Protein AF-A0A497HNX0-F1 (afdb_monomer_lite)

Sequence (83 aa):
MGLSPSPGMSVYSVTKNALALATKLVAEEAGDVRIVCVAPGPTDTEMLRRYHPYMPADPPEKVAERIMWVIDNGVSGKCYTVP

Foldseek 3Di:
DQCDDDPPCVVSNVVSVVVLQVQQVVLVVVVPDAGEAEAEDAEPDPVCCVPPVPDDHDYVVQSVVVVVCCVVPNDGSHYHYRD

Radius of gyration: 13.88 Å; chains: 1; bounding box: 33×23×36 Å

Secondary structure (DSSP, 8-state):
--SS--TT-HHHHHHHHHHHHHHHHHHHH-TTS---EEEE-SB-SHHHHHH-TT---B-HHHHHHHHHHHHHHPPTT-EEEE-

pLDDT: mean 94.61, std 5.95, range [61.34, 98.31]

Structure (mmCIF, N/CA/C/O backbone):
data_AF-A0A497HNX0-F1
#
_entry.id   AF-A0A497HNX0-F1
#
loop_
_atom_site.group_PDB
_atom_site.id
_atom_site.type_symbol
_atom_site.label_atom_id
_atom_site.label_alt_id
_atom_site.label_comp_id
_atom_site.label_asym_id
_atom_site.label_entity_id
_atom_site.label_seq_id
_atom_site.pdbx_PDB_ins_code
_atom_site.Cartn_x
_atom_site.Cartn_y
_atom_site.Cartn_z
_atom_site.occupancy
_atom_site.B_iso_or_equiv
_atom_site.auth_seq_id
_atom_site.auth_comp_id
_atom_site.auth_asym_id
_atom_site.auth_atom_id
_atom_site.pdbx_PDB_model_num
ATOM 1 N N . MET A 1 1 ? 9.503 -0.099 -2.834 1.00 61.34 1 MET A N 1
ATOM 2 C CA . MET A 1 1 ? 9.302 0.973 -3.837 1.00 61.34 1 MET A CA 1
ATOM 3 C C . MET A 1 1 ? 8.338 2.095 -3.437 1.00 61.34 1 MET A C 1
ATOM 5 O O . MET A 1 1 ? 8.388 3.132 -4.075 1.00 61.34 1 MET A O 1
ATOM 9 N N . GLY A 1 2 ? 7.552 1.993 -2.356 1.00 75.56 2 GLY A N 1
ATOM 10 C CA . GLY A 1 2 ? 6.998 3.179 -1.663 1.00 75.56 2 GLY A CA 1
ATOM 11 C C . GLY A 1 2 ? 7.495 3.302 -0.222 1.00 75.56 2 GLY A C 1
ATOM 12 O O . GLY A 1 2 ? 7.936 4.362 0.203 1.00 75.56 2 GLY A O 1
ATOM 13 N N . LEU A 1 3 ? 7.505 2.179 0.500 1.00 89.62 3 LEU A N 1
ATOM 14 C CA . LEU A 1 3 ? 8.024 2.092 1.872 1.00 89.62 3 LEU A CA 1
ATOM 15 C C . LEU A 1 3 ? 9.533 1.809 1.943 1.00 89.62 3 LEU A C 1
ATOM 17 O O . LEU A 1 3 ? 10.157 2.037 2.970 1.00 89.62 3 LEU A O 1
ATOM 21 N N . SER A 1 4 ? 10.129 1.352 0.839 1.00 88.19 4 SER A N 1
ATOM 22 C CA . SER A 1 4 ? 11.578 1.146 0.695 1.00 88.19 4 SER A CA 1
ATOM 23 C C . SER A 1 4 ? 12.144 2.283 -0.159 1.00 88.19 4 SER A C 1
ATOM 25 O O . SER A 1 4 ? 11.809 2.320 -1.351 1.00 88.19 4 SER A O 1
ATOM 27 N N . PRO A 1 5 ? 12.936 3.205 0.416 1.00 86.00 5 PRO A N 1
ATOM 28 C CA . PRO A 1 5 ? 13.489 4.347 -0.304 1.00 86.00 5 PRO A CA 1
ATOM 29 C C . PRO A 1 5 ? 14.400 3.934 -1.463 1.00 86.00 5 PRO A C 1
ATOM 31 O O . PRO A 1 5 ? 15.073 2.905 -1.416 1.00 86.00 5 PRO A O 1
ATOM 34 N N . SER A 1 6 ? 14.443 4.750 -2.514 1.00 86.81 6 SER A N 1
ATOM 35 C CA . SER A 1 6 ? 15.355 4.572 -3.649 1.00 86.81 6 SER A CA 1
ATOM 36 C C . SER A 1 6 ? 15.796 5.934 -4.201 1.00 86.81 6 SER A C 1
ATOM 38 O O . SER A 1 6 ? 15.026 6.899 -4.103 1.00 86.81 6 SER A O 1
ATOM 40 N N . PRO A 1 7 ? 17.013 6.048 -4.771 1.00 90.62 7 PRO A N 1
ATOM 41 C CA . PRO A 1 7 ? 17.472 7.283 -5.405 1.00 90.62 7 PRO A CA 1
ATOM 42 C C . PRO A 1 7 ? 16.468 7.803 -6.444 1.00 90.62 7 PRO A C 1
ATOM 44 O O . PRO A 1 7 ? 15.872 7.022 -7.181 1.00 90.62 7 PRO A O 1
ATOM 47 N N . GLY A 1 8 ? 16.250 9.120 -6.480 1.00 91.06 8 GLY A N 1
ATOM 48 C CA . GLY A 1 8 ? 15.294 9.762 -7.396 1.00 91.06 8 GLY A CA 1
ATOM 49 C C . GLY A 1 8 ? 13.818 9.689 -6.977 1.00 91.06 8 GLY A C 1
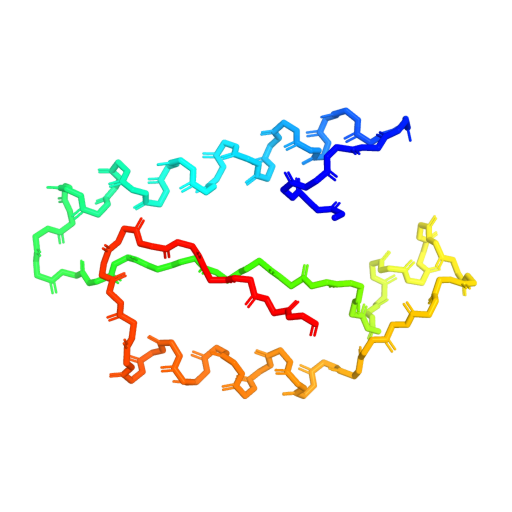ATOM 50 O O . GLY A 1 8 ? 12.991 10.363 -7.578 1.00 91.06 8 GLY A O 1
ATOM 51 N N . MET A 1 9 ? 13.482 8.949 -5.913 1.00 91.06 9 MET A N 1
ATOM 52 C CA . MET A 1 9 ? 12.100 8.743 -5.450 1.00 91.06 9 MET A CA 1
ATOM 53 C C . MET A 1 9 ? 11.838 9.360 -4.070 1.00 91.06 9 MET A C 1
ATOM 55 O O . MET A 1 9 ? 10.977 8.876 -3.337 1.00 91.06 9 MET A O 1
ATOM 59 N N . SER A 1 10 ? 12.584 10.396 -3.669 1.00 93.94 10 SER A N 1
ATOM 60 C CA . SER A 1 10 ? 12.541 10.951 -2.304 1.00 93.94 10 SER A CA 1
ATOM 61 C C . SER A 1 10 ? 11.139 11.410 -1.899 1.00 93.94 10 SER A C 1
ATOM 63 O O . SER A 1 10 ? 10.608 10.936 -0.899 1.00 93.94 10 SER A O 1
ATOM 65 N N . VAL A 1 11 ? 10.498 12.257 -2.709 1.00 95.56 11 VAL A N 1
ATOM 66 C CA . VAL A 1 11 ? 9.143 12.770 -2.441 1.00 95.56 11 VAL A CA 1
ATOM 67 C C . VAL A 1 11 ? 8.120 11.633 -2.398 1.00 95.56 11 VAL A C 1
ATOM 69 O O . VAL A 1 11 ? 7.306 11.557 -1.476 1.00 95.56 11 VAL A O 1
ATOM 72 N N . TYR A 1 12 ? 8.187 10.700 -3.351 1.00 94.25 12 TYR A N 1
ATOM 73 C CA . TYR A 1 12 ? 7.302 9.535 -3.374 1.00 94.25 12 TYR A CA 1
ATOM 74 C C . TYR A 1 12 ? 7.493 8.660 -2.125 1.00 94.25 12 TYR A C 1
ATOM 76 O O . TYR A 1 12 ? 6.526 8.284 -1.470 1.00 94.25 12 TYR A O 1
ATOM 84 N N . SER A 1 13 ? 8.740 8.394 -1.734 1.00 95.06 13 SER A N 1
ATOM 85 C CA . SER A 1 13 ? 9.056 7.548 -0.578 1.00 95.06 13 SER A CA 1
ATOM 86 C C . SER A 1 13 ? 8.623 8.201 0.735 1.00 95.06 13 SER A C 1
ATOM 88 O O . SER A 1 13 ? 8.031 7.536 1.583 1.00 95.06 13 SER A O 1
ATOM 90 N N . VAL A 1 14 ? 8.867 9.507 0.901 1.00 96.31 14 VAL A N 1
ATOM 91 C CA . VAL A 1 14 ? 8.435 10.271 2.083 1.00 96.31 14 VAL A CA 1
ATOM 92 C C . VAL A 1 14 ? 6.915 10.246 2.204 1.00 96.31 14 VAL A C 1
ATOM 94 O O . VAL A 1 14 ? 6.391 9.878 3.251 1.00 96.31 14 VAL A O 1
ATOM 97 N N . THR A 1 15 ? 6.195 10.570 1.128 1.00 97.31 15 THR A N 1
ATOM 98 C CA . T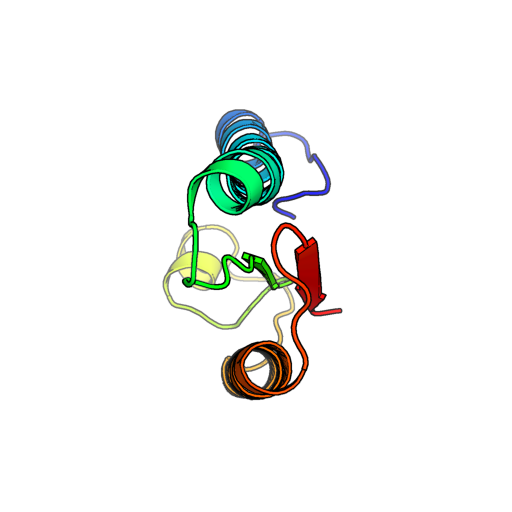HR A 1 15 ? 4.724 10.636 1.158 1.00 97.31 15 THR A CA 1
ATOM 99 C C . THR A 1 15 ? 4.078 9.269 1.39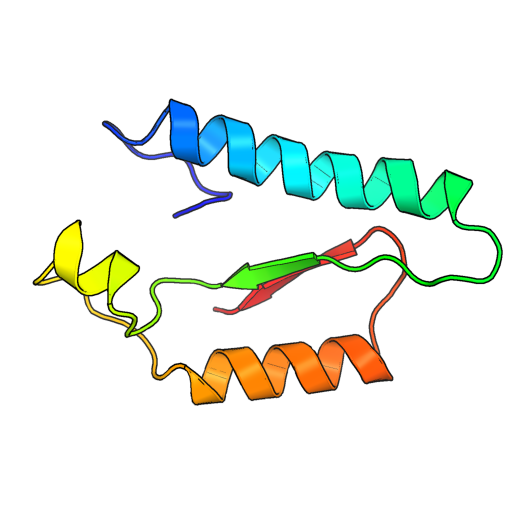8 1.00 97.31 15 THR A C 1
ATOM 101 O O . THR A 1 15 ? 3.115 9.175 2.157 1.00 97.31 15 THR A O 1
ATOM 104 N N . LYS A 1 16 ? 4.617 8.180 0.829 1.00 96.88 16 LYS A N 1
ATOM 105 C CA . LYS A 1 16 ? 4.092 6.824 1.069 1.00 96.88 16 LYS A CA 1
ATOM 106 C C . LYS A 1 16 ? 4.401 6.297 2.471 1.00 96.88 16 LYS A C 1
ATOM 108 O O . LYS A 1 16 ? 3.540 5.646 3.059 1.00 96.88 16 LYS A O 1
ATOM 113 N N . ASN A 1 17 ? 5.564 6.619 3.041 1.00 96.50 17 ASN A N 1
ATOM 114 C CA . ASN A 1 17 ? 5.852 6.312 4.448 1.00 96.50 17 ASN A CA 1
ATOM 115 C C . ASN A 1 17 ? 4.970 7.125 5.403 1.00 96.50 17 ASN A C 1
ATOM 117 O O . ASN A 1 17 ? 4.444 6.573 6.368 1.00 96.50 17 ASN A O 1
ATOM 121 N N . ALA A 1 18 ? 4.750 8.409 5.108 1.00 97.75 18 ALA A N 1
ATOM 122 C CA . ALA A 1 18 ? 3.845 9.249 5.884 1.00 97.75 18 ALA A CA 1
ATOM 123 C C . ALA A 1 18 ? 2.419 8.678 5.892 1.00 97.75 18 ALA A C 1
ATOM 125 O O . ALA A 1 18 ? 1.795 8.642 6.945 1.00 97.75 18 ALA A O 1
ATOM 126 N N . LEU A 1 19 ? 1.929 8.152 4.762 1.00 97.44 19 LEU A N 1
ATOM 127 C CA . LEU A 1 19 ? 0.614 7.508 4.693 1.00 97.44 19 LEU A CA 1
ATOM 128 C C . LEU A 1 19 ? 0.534 6.227 5.543 1.00 97.44 19 LEU A C 1
ATOM 130 O O . LEU A 1 19 ? -0.472 5.994 6.215 1.00 97.44 19 LEU A O 1
ATOM 134 N N . ALA A 1 20 ? 1.592 5.412 5.556 1.00 96.94 20 ALA A N 1
ATOM 135 C CA . ALA A 1 20 ? 1.650 4.230 6.416 1.00 96.94 20 ALA A CA 1
ATOM 136 C C . ALA A 1 20 ? 1.611 4.606 7.907 1.00 96.94 20 ALA A C 1
ATOM 138 O O . ALA A 1 20 ? 0.904 3.962 8.679 1.00 96.94 20 ALA A O 1
ATOM 139 N N . LEU A 1 21 ? 2.303 5.679 8.306 1.00 97.69 21 LEU A N 1
ATOM 140 C CA . LEU A 1 21 ? 2.214 6.207 9.669 1.00 97.69 21 LEU A CA 1
ATOM 141 C C . LEU A 1 21 ? 0.828 6.798 9.962 1.00 97.69 21 LEU A C 1
ATOM 143 O O . LEU A 1 21 ? 0.248 6.500 11.002 1.00 97.69 21 LEU A O 1
ATOM 147 N N . ALA A 1 22 ? 0.271 7.582 9.038 1.00 98.25 22 ALA A N 1
ATOM 148 C CA . ALA A 1 22 ? -1.055 8.176 9.176 1.00 98.25 22 ALA A CA 1
ATOM 149 C C . ALA A 1 22 ? -2.140 7.107 9.352 1.00 98.25 22 ALA A C 1
ATOM 151 O O . ALA A 1 22 ? -3.045 7.295 10.150 1.00 98.25 22 ALA A O 1
ATOM 152 N N . THR A 1 23 ? -2.008 5.952 8.691 1.00 98.19 23 THR A N 1
ATOM 153 C CA . THR A 1 23 ? -2.910 4.802 8.884 1.00 98.19 23 THR A CA 1
ATOM 154 C C . THR A 1 23 ? -2.978 4.394 10.353 1.00 98.19 23 THR A C 1
ATOM 156 O O . THR A 1 23 ? -4.066 4.162 10.870 1.00 98.19 23 THR A O 1
ATOM 159 N N . LYS A 1 24 ? -1.828 4.336 11.036 1.00 97.75 24 LYS A N 1
ATOM 160 C CA . LYS A 1 24 ? -1.766 4.021 12.465 1.00 97.75 24 LYS A CA 1
ATOM 161 C C . LYS A 1 24 ? -2.408 5.118 13.311 1.00 97.75 24 LYS A C 1
ATOM 163 O O . LYS A 1 24 ? -3.172 4.797 14.204 1.00 97.75 24 LYS A O 1
ATOM 168 N N . LEU A 1 25 ? -2.106 6.385 13.032 1.00 98.31 25 LEU A N 1
ATOM 169 C CA . LEU A 1 25 ? -2.628 7.510 13.816 1.00 98.31 25 LEU A CA 1
ATOM 170 C C . LEU A 1 25 ? -4.150 7.634 13.684 1.00 98.31 25 LEU A C 1
ATOM 172 O O . LEU A 1 25 ? -4.852 7.666 14.685 1.00 98.31 25 LEU A O 1
ATOM 176 N N . VAL A 1 26 ? -4.663 7.609 12.454 1.00 98.19 26 VAL A N 1
ATOM 177 C CA . VAL A 1 26 ? -6.103 7.712 12.183 1.00 98.19 26 VAL A CA 1
ATOM 178 C C . VAL A 1 26 ? -6.855 6.505 12.745 1.00 98.19 26 VAL A C 1
ATOM 180 O O . VAL A 1 26 ? -7.986 6.655 13.185 1.00 98.19 26 VAL A O 1
ATOM 183 N N . ALA A 1 27 ? -6.242 5.316 12.790 1.00 98.19 27 ALA A N 1
ATOM 184 C CA . ALA A 1 27 ? -6.865 4.144 13.406 1.00 98.19 27 ALA A CA 1
ATOM 185 C C . ALA A 1 27 ? -7.181 4.327 14.900 1.00 98.19 27 ALA A C 1
ATOM 187 O O . ALA A 1 27 ? -8.179 3.778 15.354 1.00 98.19 27 ALA A O 1
ATOM 188 N N . GLU A 1 28 ? -6.375 5.093 15.642 1.00 97.69 28 GLU A N 1
ATOM 189 C CA . GLU A 1 28 ? -6.6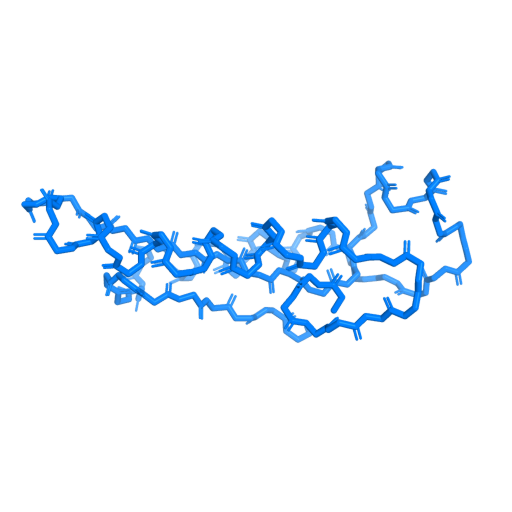34 5.409 17.058 1.00 97.69 28 GLU A CA 1
ATOM 190 C C . GLU A 1 28 ? -7.818 6.381 17.222 1.00 97.69 28 GLU A C 1
ATOM 192 O O . GLU A 1 28 ? -8.463 6.420 18.266 1.00 97.69 28 GLU A O 1
ATOM 197 N N . GLU A 1 29 ? -8.124 7.155 16.178 1.00 97.75 29 GLU A N 1
ATOM 198 C CA . GLU A 1 29 ? -9.186 8.168 16.163 1.00 97.75 29 GLU A CA 1
ATOM 199 C C . GLU A 1 29 ? -10.492 7.656 15.524 1.00 97.75 29 GLU A C 1
ATOM 201 O O . GLU A 1 29 ? -11.537 8.295 15.642 1.00 97.75 29 GLU A O 1
ATOM 206 N N . ALA A 1 30 ? -10.456 6.508 14.840 1.00 93.50 30 ALA A N 1
ATOM 207 C CA . ALA A 1 30 ? -11.514 6.061 13.931 1.00 93.50 30 ALA A CA 1
ATOM 208 C C . ALA A 1 30 ? -12.743 5.411 14.601 1.00 93.50 30 ALA A C 1
ATOM 210 O O . ALA A 1 30 ? -13.690 5.048 13.898 1.00 93.50 30 ALA A O 1
ATOM 211 N N . GLY A 1 31 ? -12.761 5.275 15.932 1.00 92.62 31 GLY A N 1
ATOM 212 C CA . GLY A 1 31 ? -13.876 4.672 16.671 1.00 92.62 31 GLY A CA 1
ATOM 213 C C . GLY A 1 31 ? -14.220 3.270 16.151 1.00 92.62 31 GLY A C 1
ATOM 214 O O . GLY A 1 31 ? -13.379 2.375 16.176 1.00 92.62 31 GLY A O 1
ATOM 215 N N . ASP A 1 32 ? -15.442 3.095 15.639 1.00 95.62 32 ASP A N 1
ATOM 216 C CA . ASP A 1 32 ? -15.942 1.814 15.113 1.00 95.62 32 ASP A CA 1
ATOM 217 C C . ASP A 1 32 ? -15.491 1.501 13.669 1.00 95.62 32 ASP A C 1
ATOM 219 O O . ASP A 1 32 ? -15.841 0.457 13.112 1.00 95.62 32 ASP A O 1
ATOM 223 N N . VAL A 1 33 ? -14.716 2.384 13.026 1.00 96.75 33 VAL A N 1
ATOM 224 C CA . VAL A 1 33 ? -14.218 2.182 11.658 1.00 96.75 33 VAL A CA 1
ATOM 225 C C . VAL A 1 33 ? -12.801 1.611 11.676 1.00 96.75 33 VAL A C 1
ATOM 227 O O . VAL A 1 33 ? -11.880 2.164 12.270 1.00 96.75 33 VAL A O 1
ATOM 230 N N . ARG A 1 34 ? -12.588 0.510 10.947 1.00 97.25 34 ARG A N 1
ATOM 231 C CA . ARG A 1 34 ? -11.259 -0.092 10.789 1.00 97.25 34 ARG A CA 1
ATOM 232 C C . ARG A 1 34 ? -10.464 0.611 9.695 1.00 97.25 34 ARG A C 1
ATOM 234 O O . ARG A 1 34 ? -10.892 0.651 8.544 1.00 97.25 34 ARG A O 1
ATOM 241 N N . ILE A 1 35 ? -9.267 1.075 10.034 1.00 98.19 35 ILE A N 1
ATOM 242 C CA . ILE A 1 35 ? -8.367 1.753 9.099 1.00 98.19 35 ILE A CA 1
ATOM 243 C C . ILE A 1 35 ? -7.203 0.829 8.769 1.00 98.19 35 ILE A C 1
ATOM 245 O O . ILE A 1 35 ? -6.492 0.365 9.654 1.00 98.19 35 ILE A O 1
ATOM 249 N N . VAL A 1 36 ? -6.997 0.547 7.488 1.00 97.69 36 VAL A N 1
ATOM 250 C CA . VAL A 1 36 ? -5.963 -0.376 7.002 1.00 97.69 36 VAL A CA 1
ATOM 251 C C . VAL A 1 36 ? -5.254 0.222 5.794 1.00 97.69 36 VAL A C 1
ATOM 253 O O . VAL A 1 36 ? -5.834 0.999 5.039 1.00 97.69 36 VAL A O 1
ATOM 256 N N . CYS A 1 37 ? -3.993 -0.153 5.600 1.00 97.69 37 CYS A N 1
ATOM 257 C CA . CYS A 1 37 ? -3.176 0.277 4.468 1.00 97.69 37 CYS A CA 1
ATOM 258 C C . CYS A 1 37 ? -2.686 -0.937 3.688 1.00 97.69 37 CYS A C 1
ATOM 260 O O . CYS A 1 37 ? -2.304 -1.947 4.276 1.00 97.69 37 CYS A O 1
ATOM 262 N N . VAL A 1 38 ? -2.676 -0.836 2.362 1.00 97.12 38 VAL A N 1
ATOM 263 C CA . VAL A 1 38 ? -2.073 -1.835 1.477 1.00 97.12 38 VAL A CA 1
ATOM 264 C C . VAL A 1 38 ? -0.953 -1.155 0.703 1.00 97.12 38 VAL A C 1
ATOM 266 O O . VAL A 1 38 ? -1.169 -0.149 0.028 1.00 97.12 38 VAL A O 1
ATOM 269 N N . ALA A 1 39 ? 0.254 -1.695 0.829 1.00 96.69 39 ALA A N 1
ATOM 270 C CA . ALA A 1 39 ? 1.460 -1.207 0.180 1.00 96.69 39 ALA A CA 1
ATOM 271 C C . ALA A 1 39 ? 1.913 -2.225 -0.878 1.00 96.69 39 ALA A C 1
ATOM 273 O O . ALA A 1 39 ? 2.655 -3.157 -0.549 1.00 96.69 39 ALA A O 1
ATOM 274 N N . PRO A 1 40 ? 1.462 -2.084 -2.134 1.00 95.50 40 PRO A N 1
ATOM 275 C CA . PRO A 1 40 ? 1.856 -2.997 -3.194 1.00 95.50 40 PRO A CA 1
ATOM 276 C C . PRO A 1 40 ? 3.322 -2.821 -3.605 1.00 95.50 40 PRO A C 1
ATOM 278 O O . PRO A 1 40 ? 3.909 -1.737 -3.482 1.00 95.50 40 PRO A O 1
ATOM 281 N N . GLY A 1 41 ? 3.899 -3.909 -4.116 1.00 93.62 41 GLY A N 1
ATOM 282 C CA . GLY A 1 41 ? 5.081 -3.875 -4.970 1.00 93.62 41 GLY A CA 1
ATOM 283 C C . GLY A 1 41 ? 4.774 -3.296 -6.363 1.00 93.62 41 GLY A C 1
ATOM 284 O O . GLY A 1 41 ? 3.685 -2.758 -6.595 1.00 93.62 41 GLY A O 1
ATOM 285 N N . PRO A 1 42 ? 5.728 -3.366 -7.307 1.00 94.19 42 PRO A N 1
ATOM 286 C CA . PRO A 1 42 ? 5.486 -2.993 -8.699 1.00 94.19 42 PRO A CA 1
ATOM 287 C C . PRO A 1 42 ? 4.256 -3.719 -9.257 1.00 94.19 42 PRO A C 1
ATOM 289 O O . PRO A 1 42 ? 4.207 -4.943 -9.284 1.00 94.19 42 PRO A O 1
ATOM 292 N N . THR A 1 43 ? 3.249 -2.955 -9.675 1.00 96.06 43 THR A N 1
ATOM 293 C CA . THR A 1 43 ? 1.981 -3.470 -10.214 1.00 96.06 43 THR A CA 1
ATOM 294 C C . THR A 1 43 ? 1.787 -2.945 -11.630 1.00 96.06 43 THR A C 1
ATOM 296 O O . THR A 1 43 ? 2.013 -1.750 -11.862 1.00 96.06 43 THR A O 1
ATOM 299 N N . ASP A 1 44 ? 1.356 -3.805 -12.555 1.00 96.69 44 ASP A N 1
ATOM 300 C CA . ASP A 1 44 ? 1.194 -3.485 -13.974 1.00 96.69 44 ASP A CA 1
ATOM 301 C C . ASP A 1 44 ? 0.033 -2.506 -14.215 1.00 96.69 44 ASP A C 1
ATOM 303 O O . ASP A 1 44 ? -1.098 -2.846 -14.560 1.00 96.69 44 ASP A O 1
ATOM 307 N N . THR A 1 45 ? 0.334 -1.233 -13.994 1.00 97.00 45 THR A N 1
ATOM 308 C CA . THR A 1 45 ? -0.589 -0.104 -14.070 1.00 97.00 45 THR A CA 1
ATOM 309 C C . THR A 1 45 ? -0.078 0.906 -15.082 1.00 97.00 45 THR A C 1
ATOM 311 O O . THR A 1 45 ? 1.120 0.987 -15.360 1.00 97.00 45 THR A O 1
ATOM 314 N N . GLU A 1 46 ? -0.971 1.752 -15.592 1.00 97.88 46 GLU A N 1
ATOM 315 C CA . GLU A 1 46 ? -0.571 2.876 -16.443 1.00 97.88 46 GLU A CA 1
ATOM 316 C C . GLU A 1 46 ? 0.464 3.778 -15.747 1.00 97.88 46 GLU A C 1
ATOM 318 O O . GLU A 1 46 ? 1.450 4.180 -16.366 1.00 97.88 46 GLU A O 1
ATOM 323 N N . MET A 1 47 ? 0.292 4.026 -14.440 1.00 95.50 47 MET A N 1
ATOM 324 C CA . MET A 1 47 ? 1.242 4.791 -13.628 1.00 95.50 47 MET A CA 1
ATOM 325 C C . MET A 1 47 ? 2.646 4.184 -13.694 1.00 95.50 47 MET A C 1
ATOM 327 O O . MET A 1 47 ? 3.605 4.899 -13.980 1.00 95.50 47 MET A O 1
ATOM 331 N N . LEU A 1 48 ? 2.785 2.877 -13.449 1.00 95.06 48 LEU A N 1
ATOM 332 C CA . LEU A 1 48 ? 4.097 2.238 -13.470 1.00 95.06 48 LEU A CA 1
ATOM 333 C C . LEU A 1 48 ? 4.701 2.251 -14.877 1.00 95.06 48 LEU A C 1
ATOM 335 O O . LEU A 1 48 ? 5.857 2.635 -15.025 1.00 95.06 48 LEU A O 1
ATOM 339 N N . ARG A 1 49 ? 3.914 1.928 -15.912 1.00 96.12 49 ARG A N 1
ATOM 340 C CA . ARG A 1 49 ? 4.382 1.9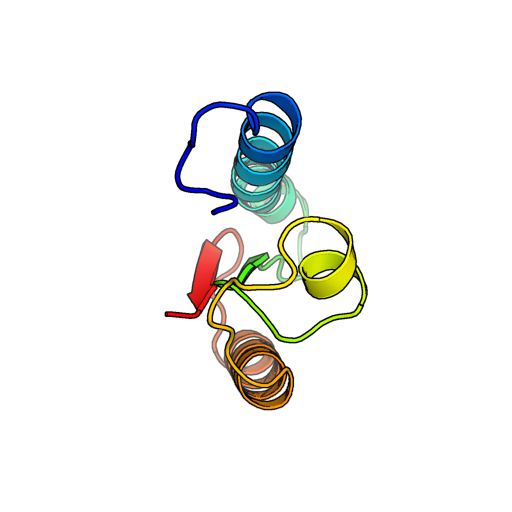38 -17.309 1.00 96.12 49 ARG A CA 1
ATOM 341 C C . ARG A 1 49 ? 4.878 3.316 -17.751 1.00 96.12 49 ARG A C 1
ATOM 343 O O . ARG A 1 49 ? 5.850 3.402 -18.495 1.00 96.12 49 ARG A O 1
ATOM 350 N N . ARG A 1 50 ? 4.262 4.396 -17.261 1.00 96.44 50 ARG A N 1
ATOM 351 C CA . ARG A 1 50 ? 4.665 5.775 -17.572 1.00 96.44 50 ARG A CA 1
ATOM 352 C C . ARG A 1 50 ? 6.025 6.158 -16.983 1.00 96.44 50 ARG A C 1
ATOM 354 O O . ARG A 1 50 ? 6.785 6.856 -17.647 1.00 96.44 50 ARG A O 1
ATOM 361 N N . TYR A 1 51 ? 6.315 5.756 -15.746 1.00 92.00 51 TYR A N 1
ATOM 362 C CA . TYR A 1 51 ? 7.525 6.191 -15.030 1.00 92.00 51 TYR A CA 1
ATOM 363 C C . TYR A 1 51 ? 8.657 5.151 -15.044 1.00 92.00 51 TYR A C 1
ATOM 365 O O . TYR A 1 51 ? 9.826 5.518 -14.933 1.00 92.00 51 TYR A O 1
ATOM 373 N N . HIS A 1 52 ? 8.331 3.869 -15.213 1.00 91.94 52 HIS A N 1
ATOM 374 C CA . HIS A 1 52 ? 9.263 2.741 -15.184 1.00 91.94 52 HIS A CA 1
ATOM 375 C C . HIS A 1 52 ? 8.864 1.651 -16.207 1.00 91.94 52 HIS A C 1
ATOM 377 O O . HIS A 1 52 ? 8.524 0.535 -15.814 1.00 91.94 52 HIS A O 1
ATOM 383 N N . PRO A 1 53 ? 8.928 1.930 -17.524 1.00 91.44 53 PRO A N 1
ATOM 384 C CA . PRO A 1 53 ? 8.353 1.073 -18.575 1.00 91.44 53 PRO A CA 1
ATOM 385 C C . PRO A 1 53 ? 8.931 -0.348 -18.666 1.00 91.44 53 PRO A C 1
ATOM 387 O O . PRO A 1 53 ? 8.284 -1.227 -19.223 1.00 91.44 53 PRO A O 1
ATOM 390 N N . TYR A 1 54 ? 10.131 -0.584 -18.130 1.00 92.56 54 TYR A N 1
ATOM 391 C CA . TYR A 1 54 ? 10.812 -1.887 -18.171 1.00 92.56 54 TYR A CA 1
ATOM 392 C C . TYR A 1 54 ? 10.840 -2.604 -16.818 1.00 92.56 54 TYR A C 1
ATOM 394 O O . TYR A 1 54 ? 11.541 -3.602 -16.663 1.00 92.56 54 TYR A O 1
ATOM 402 N N . MET A 1 55 ? 10.144 -2.075 -15.811 1.00 91.62 55 MET A N 1
ATOM 403 C CA . MET A 1 55 ? 10.120 -2.678 -14.485 1.00 91.62 55 MET A CA 1
ATOM 404 C C . MET A 1 55 ? 9.228 -3.924 -14.488 1.00 91.62 55 MET A C 1
ATOM 406 O O . MET A 1 55 ? 8.048 -3.799 -14.817 1.00 91.62 55 MET A O 1
ATOM 410 N N . PRO A 1 56 ? 9.746 -5.102 -14.090 1.00 94.56 56 PRO A N 1
ATOM 411 C CA . PRO A 1 56 ? 8.907 -6.270 -13.860 1.00 94.56 56 PRO A CA 1
ATOM 412 C C . PRO A 1 56 ? 7.831 -5.943 -12.826 1.00 94.56 56 PRO A C 1
ATOM 414 O O . PRO A 1 56 ? 8.132 -5.345 -11.789 1.00 94.56 56 PRO A O 1
ATOM 417 N N . ALA A 1 57 ? 6.592 -6.315 -13.123 1.00 95.12 57 ALA A N 1
ATOM 418 C CA . ALA A 1 57 ? 5.439 -5.956 -12.319 1.00 95.12 57 ALA A CA 1
ATOM 419 C C . ALA A 1 57 ? 4.451 -7.114 -12.230 1.00 95.12 57 ALA A C 1
ATOM 421 O O . ALA A 1 57 ? 4.280 -7.871 -13.186 1.00 95.12 57 ALA A O 1
ATOM 422 N N . ASP A 1 58 ? 3.799 -7.224 -11.080 1.00 96.19 58 ASP A N 1
ATOM 423 C CA . ASP A 1 58 ? 2.717 -8.175 -10.872 1.00 96.19 58 ASP A CA 1
ATOM 424 C C . ASP A 1 58 ? 1.409 -7.690 -11.516 1.00 96.19 58 ASP A C 1
ATOM 426 O O . ASP A 1 58 ? 1.186 -6.476 -11.628 1.00 96.19 58 ASP A O 1
ATOM 430 N N . PRO A 1 59 ? 0.504 -8.611 -11.888 1.00 96.62 59 PRO A N 1
ATOM 431 C CA . PRO A 1 59 ? -0.824 -8.249 -12.366 1.00 96.62 59 PRO A CA 1
ATOM 432 C C . PRO A 1 59 ? -1.652 -7.568 -11.255 1.00 96.62 59 PRO A C 1
ATOM 434 O O . PRO A 1 59 ? -1.514 -7.914 -10.074 1.00 96.62 59 PRO A O 1
ATOM 437 N N . PRO A 1 60 ? -2.531 -6.607 -11.593 1.00 97.38 60 PRO A N 1
ATOM 438 C CA . PRO A 1 60 ? -3.344 -5.885 -10.611 1.00 97.38 60 PRO A CA 1
ATOM 439 C C . PRO A 1 60 ? -4.277 -6.794 -9.797 1.00 97.38 60 PRO A C 1
ATOM 441 O O . PRO A 1 60 ? -4.581 -6.480 -8.644 1.00 97.38 60 PRO A O 1
ATOM 444 N N . GLU A 1 61 ? -4.675 -7.944 -10.341 1.00 97.75 61 GLU A N 1
ATOM 445 C CA . GLU A 1 61 ? -5.515 -8.943 -9.677 1.00 97.75 61 GLU A CA 1
ATOM 446 C C . GLU A 1 61 ? -4.878 -9.448 -8.374 1.00 97.75 61 GLU A C 1
ATOM 448 O O . GLU A 1 61 ? -5.563 -9.558 -7.359 1.00 97.75 61 GLU A O 1
ATOM 453 N N . LYS A 1 62 ? -3.550 -9.629 -8.341 1.00 96.50 62 LYS A N 1
ATOM 454 C CA . LYS A 1 62 ? -2.816 -10.043 -7.131 1.00 96.50 62 LYS A CA 1
ATOM 455 C C . LYS A 1 62 ? -2.954 -9.020 -5.997 1.00 96.50 62 LYS A C 1
ATOM 457 O O . LYS A 1 62 ? -3.077 -9.375 -4.823 1.00 96.50 62 LYS A O 1
ATOM 462 N N . VAL A 1 63 ? -2.949 -7.728 -6.331 1.00 97.06 63 VAL A N 1
ATOM 463 C CA . VAL A 1 63 ? -3.155 -6.652 -5.348 1.00 97.06 63 VAL A CA 1
ATOM 464 C C . VAL A 1 63 ? -4.619 -6.594 -4.916 1.00 97.06 63 VAL A C 1
ATOM 466 O O . VAL A 1 63 ? -4.887 -6.412 -3.729 1.00 97.06 63 VAL A O 1
ATOM 469 N N . ALA A 1 64 ? -5.562 -6.791 -5.841 1.00 98.06 64 ALA A N 1
ATOM 470 C CA . ALA A 1 64 ? -6.992 -6.826 -5.541 1.00 98.06 64 ALA A CA 1
ATOM 471 C C . ALA A 1 64 ? -7.350 -7.962 -4.569 1.00 98.06 64 ALA A C 1
ATOM 473 O O . ALA A 1 64 ? -8.015 -7.720 -3.563 1.00 98.06 64 ALA A O 1
ATOM 474 N N . GLU A 1 65 ? -6.833 -9.172 -4.792 1.00 97.06 65 GLU A N 1
ATOM 475 C CA . GLU A 1 65 ? -6.979 -10.305 -3.868 1.00 97.06 65 GLU A CA 1
ATOM 476 C C . GLU A 1 65 ? -6.458 -9.963 -2.470 1.00 97.06 65 GLU A C 1
ATOM 478 O O . GLU A 1 65 ? -7.088 -10.264 -1.452 1.00 97.06 65 GLU A O 1
ATOM 483 N N . ARG A 1 66 ? -5.321 -9.261 -2.405 1.00 96.88 66 ARG A N 1
ATOM 484 C CA . ARG A 1 66 ? -4.754 -8.835 -1.130 1.00 96.88 66 ARG A CA 1
ATOM 485 C C . ARG A 1 66 ? -5.613 -7.784 -0.433 1.00 96.88 66 ARG A C 1
ATOM 487 O O . ARG A 1 66 ? -5.739 -7.841 0.789 1.00 96.88 66 ARG A O 1
ATOM 494 N N . ILE A 1 67 ? -6.209 -6.856 -1.178 1.00 97.69 67 ILE A N 1
ATOM 495 C CA . ILE A 1 67 ? -7.159 -5.876 -0.638 1.00 97.69 67 ILE A CA 1
ATOM 496 C C . ILE A 1 67 ? -8.362 -6.600 -0.028 1.00 97.69 67 ILE A C 1
ATOM 498 O O . ILE A 1 67 ? -8.679 -6.339 1.131 1.00 97.69 67 ILE A O 1
ATOM 502 N N . MET A 1 68 ? -8.964 -7.553 -0.747 1.00 98.19 68 MET A N 1
ATOM 503 C CA . MET A 1 68 ? -10.093 -8.344 -0.238 1.00 98.19 68 MET A CA 1
ATOM 504 C C . MET A 1 68 ? -9.726 -9.082 1.052 1.00 98.19 68 MET A C 1
ATOM 506 O O . MET A 1 68 ? -10.424 -8.968 2.056 1.00 98.19 68 MET A O 1
ATOM 510 N N . TRP A 1 69 ? -8.560 -9.733 1.089 1.00 97.50 69 TRP A N 1
ATOM 511 C CA . TRP A 1 69 ? -8.097 -10.399 2.306 1.00 97.50 69 TRP A CA 1
ATOM 512 C C . TRP A 1 69 ? -7.937 -9.435 3.490 1.00 97.50 69 TRP A C 1
ATOM 514 O O . TRP A 1 69 ? -8.259 -9.797 4.621 1.00 97.50 69 TRP A O 1
ATOM 524 N N . VAL A 1 70 ? -7.427 -8.217 3.261 1.00 97.81 70 VAL A N 1
ATOM 525 C CA . VAL A 1 70 ? -7.243 -7.204 4.317 1.00 97.81 70 VAL A CA 1
ATOM 526 C C . VAL A 1 70 ? -8.587 -6.630 4.781 1.00 97.81 70 VAL A C 1
ATOM 528 O O . VAL A 1 70 ? -8.727 -6.302 5.959 1.00 97.81 70 VAL A O 1
ATOM 531 N N . ILE A 1 71 ? -9.591 -6.549 3.908 1.00 97.44 71 ILE A N 1
ATOM 532 C CA . ILE A 1 71 ? -10.958 -6.179 4.301 1.00 97.44 71 ILE A CA 1
ATOM 533 C C . ILE A 1 71 ? -11.532 -7.211 5.277 1.00 97.44 71 ILE A C 1
ATOM 535 O O . ILE A 1 71 ? -12.117 -6.825 6.288 1.00 97.44 71 ILE A O 1
ATOM 539 N N . ASP A 1 72 ? -11.298 -8.500 5.046 1.00 97.62 72 ASP A N 1
ATOM 540 C CA . ASP A 1 72 ? -11.848 -9.556 5.902 1.00 97.62 72 ASP A CA 1
ATOM 541 C C . ASP A 1 72 ? -11.020 -9.787 7.180 1.00 97.62 72 ASP A C 1
ATOM 543 O O . ASP A 1 72 ? -11.573 -10.006 8.255 1.00 97.62 72 ASP A O 1
ATOM 547 N N . ASN A 1 73 ? -9.687 -9.705 7.086 1.00 97.38 73 ASN A N 1
ATOM 548 C CA . ASN A 1 73 ? -8.753 -10.178 8.125 1.00 97.38 73 ASN A CA 1
ATOM 549 C C . ASN A 1 73 ? -7.810 -9.089 8.666 1.00 97.38 73 ASN A C 1
ATOM 551 O O . ASN A 1 73 ? -6.905 -9.363 9.461 1.00 97.38 73 ASN A O 1
ATOM 555 N N . GLY A 1 74 ? -7.946 -7.857 8.182 1.00 96.00 74 GLY A N 1
ATOM 556 C CA . GLY A 1 74 ? -7.070 -6.750 8.542 1.00 96.00 74 GLY A CA 1
ATOM 557 C C . GLY A 1 74 ? -7.181 -6.352 10.012 1.00 96.00 74 GLY A C 1
ATOM 558 O O . GLY A 1 74 ? -8.249 -6.402 10.613 1.00 96.00 74 GLY A O 1
ATOM 559 N N . VAL A 1 75 ? -6.068 -5.888 10.571 1.00 97.12 75 VAL A N 1
ATOM 560 C CA . VAL A 1 75 ? -5.962 -5.274 11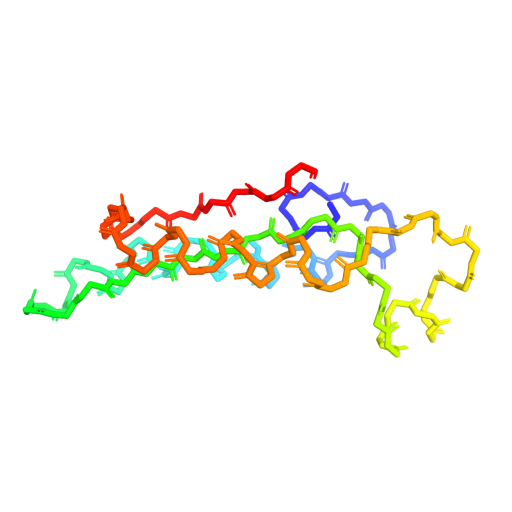.896 1.00 97.12 75 VAL A CA 1
ATOM 561 C C . VAL A 1 75 ? -5.905 -3.765 11.697 1.00 97.12 75 VAL A C 1
ATOM 563 O O . VAL A 1 75 ? -5.119 -3.289 10.873 1.00 97.12 75 VAL A O 1
ATOM 566 N N . SER A 1 76 ? -6.731 -3.020 12.439 1.00 97.69 76 SER A N 1
ATOM 567 C CA . SER A 1 76 ? -6.741 -1.554 12.366 1.00 97.69 76 SER A CA 1
ATOM 568 C C . SER A 1 76 ? -5.349 -0.979 12.656 1.00 97.69 76 SER A C 1
ATOM 570 O O . SER A 1 76 ? -4.615 -1.498 13.495 1.00 97.69 76 SER A O 1
ATOM 572 N N . GLY A 1 77 ? -4.960 0.062 11.927 1.00 97.62 77 GLY A N 1
ATOM 573 C CA . GLY A 1 77 ? -3.672 0.744 12.054 1.00 97.62 77 GLY A CA 1
ATOM 574 C C . GLY A 1 77 ? -2.494 0.038 11.379 1.00 97.62 77 GLY A C 1
ATOM 575 O O . GLY A 1 77 ? -1.376 0.557 11.399 1.00 97.62 77 GLY A O 1
ATOM 576 N N . LYS A 1 78 ? -2.706 -1.129 10.756 1.00 97.69 78 LYS A N 1
ATOM 577 C CA . LYS A 1 78 ? -1.640 -1.883 10.086 1.00 97.69 78 LYS A CA 1
ATOM 578 C C . LYS A 1 78 ? -1.563 -1.564 8.592 1.00 97.69 78 LYS A C 1
ATOM 580 O O . LYS A 1 78 ? -2.573 -1.560 7.887 1.00 97.69 78 LYS A O 1
ATOM 585 N N . CYS A 1 79 ? -0.336 -1.373 8.098 1.00 96.75 79 CYS A N 1
ATOM 586 C CA . CYS A 1 79 ? -0.051 -1.390 6.666 1.00 96.75 79 CYS A CA 1
ATOM 587 C C . CYS A 1 79 ? 0.502 -2.759 6.239 1.00 96.75 79 CYS A C 1
ATOM 589 O O . CYS A 1 79 ? 1.452 -3.276 6.828 1.00 96.75 79 CYS A O 1
ATOM 591 N N . TYR A 1 80 ? -0.111 -3.353 5.221 1.00 96.44 80 TYR A N 1
ATOM 592 C CA . TYR A 1 80 ? 0.185 -4.678 4.698 1.00 96.44 80 TYR A CA 1
ATOM 593 C C . TYR A 1 80 ? 0.932 -4.563 3.379 1.00 96.44 80 TYR A C 1
ATOM 595 O O . TYR A 1 80 ? 0.409 -4.011 2.413 1.00 96.44 80 TYR A O 1
ATOM 603 N N . THR A 1 81 ? 2.137 -5.117 3.314 1.00 93.88 81 THR A N 1
ATOM 604 C CA . THR A 1 81 ? 2.865 -5.225 2.052 1.00 93.88 81 THR A CA 1
ATOM 605 C C . THR A 1 81 ? 2.286 -6.344 1.190 1.00 93.88 81 THR A C 1
ATOM 607 O O . THR A 1 81 ? 1.852 -7.381 1.705 1.00 93.88 81 THR A O 1
ATOM 610 N N . VAL A 1 82 ? 2.270 -6.121 -0.123 1.00 88.25 82 VAL A N 1
ATOM 611 C CA . VAL A 1 82 ? 2.047 -7.174 -1.121 1.00 88.25 82 VAL A CA 1
ATOM 612 C C . VAL A 1 82 ? 3.417 -7.497 -1.717 1.00 88.25 82 VAL A C 1
ATOM 614 O O . VAL A 1 82 ? 4.004 -6.590 -2.315 1.00 88.25 82 VAL A O 1
ATOM 617 N N . PRO A 1 83 ? 3.975 -8.693 -1.456 1.00 67.31 83 PRO A N 1
ATOM 618 C CA . PRO A 1 83 ? 5.253 -9.101 -2.028 1.00 67.31 83 PRO A CA 1
ATOM 619 C C . PRO A 1 83 ? 5.148 -9.299 -3.534 1.00 67.31 83 PRO A C 1
ATOM 621 O O . PRO A 1 83 ? 4.061 -9.727 -3.987 1.00 67.31 83 PRO A O 1
#